Protein AF-A0A256GIS8-F1 (afdb_monomer)

Sequence (107 aa):
MFMTIEDETTVANIVIWEKVFERFRRTVLGAGMIGIKGRVQREGEVVHIIARQLIDLSAELASVGSRDAGFPLPHGRADEFHHGSPAPASRGLQKAWDLAHDYGHTD

Organism: NCBI:txid94627

Secondary structure (DSSP, 8-state):
-EEEEE-SS-EEEEE--HHHHHHTHHHHHH-SSEEEEEEEEEETTEEEEEEEEEEE-HHHHHHHTT--S--------TT----------------------------

Mean predicted aligned error: 15.85 Å

Solvent-accessible surface area (backbone atoms only — not comparable to full-atom values): 7259 Å² total; per-residue (Å²): 94,78,48,78,48,78,56,100,86,52,66,35,40,34,42,35,49,67,78,50,39,69,75,40,44,67,47,76,76,68,43,86,33,74,46,78,44,58,49,83,45,74,60,89,90,45,38,36,30,42,51,73,45,79,41,69,33,38,67,60,60,58,47,60,79,70,48,90,65,78,74,80,66,78,88,64,72,94,77,71,72,87,81,83,84,85,88,83,88,80,93,84,85,80,88,73,99,77,82,85,83,85,84,90,84,90,135

pLDDT: mean 74.11, std 23.62, range [31.19, 97.19]

Radius of gyration: 25.42 Å; Cα contacts (8 Å, |Δi|>4): 108; chains: 1; bounding box: 44×53×56 Å

Foldseek 3Di:
DWDWDDDPPGIAIEDEDPVRCVVCVCLVPPAPDKDFDADWDDDPPYIYGHGDDIDRCNVVVVVVVVDPPPPPPVPDDPPPPPPDDDDDDDDDDDDDPDDDDDDDDDD

Nearest PDB structures (foldseek):
  7ase-assembly1_w  TM=2.154E-01  e=5.780E-01  Trypanosoma cruzi
  1sy7-assembly1_A  TM=3.435E-01  e=4.279E+00  Neurospora crassa
  9f34-assembly1_A  TM=2.402E-01  e=9.907E+00  Homo sapiens

Structure (mmCIF, N/CA/C/O backbone):
data_AF-A0A256GIS8-F1
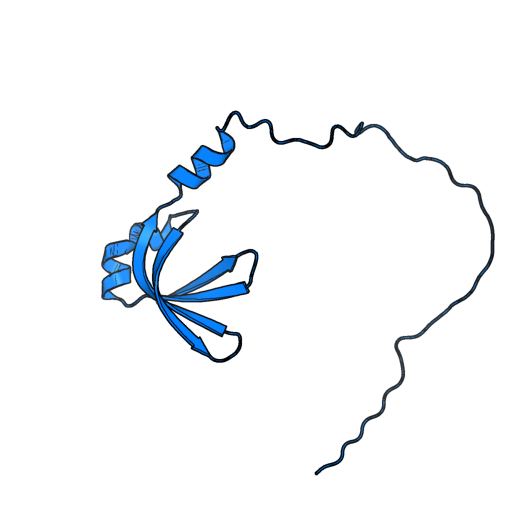#
_entry.id   AF-A0A256GIS8-F1
#
loop_
_atom_site.group_PDB
_atom_site.id
_atom_site.type_symbol
_atom_site.label_atom_id
_atom_site.label_alt_id
_atom_site.label_comp_id
_atom_site.label_asym_id
_atom_site.label_entity_id
_atom_site.label_seq_id
_atom_site.pdbx_PDB_ins_code
_atom_site.Cartn_x
_atom_site.Cartn_y
_atom_site.Cartn_z
_atom_site.occupancy
_atom_site.B_iso_or_equiv
_atom_site.auth_seq_id
_atom_site.auth_comp_id
_atom_site.auth_asym_id
_atom_site.auth_atom_id
_atom_site.pdbx_PDB_model_num
ATOM 1 N N . MET A 1 1 ? 3.316 0.754 8.421 1.00 89.25 1 MET A N 1
ATOM 2 C CA . MET A 1 1 ? 3.477 1.666 7.269 1.00 89.25 1 MET A CA 1
ATOM 3 C C . MET A 1 1 ? 2.111 1.894 6.643 1.00 89.25 1 MET A C 1
ATOM 5 O O . MET A 1 1 ? 1.306 0.966 6.647 1.00 89.25 1 MET A O 1
ATOM 9 N N . PHE A 1 2 ? 1.852 3.094 6.133 1.00 92.62 2 PHE A N 1
ATOM 10 C CA . PHE A 1 2 ? 0.615 3.419 5.424 1.00 92.62 2 PHE A CA 1
ATOM 11 C C . PHE A 1 2 ? 0.927 3.738 3.964 1.00 92.62 2 PHE A C 1
ATOM 13 O O . PHE A 1 2 ? 1.980 4.298 3.668 1.00 92.62 2 PHE A O 1
ATOM 20 N N . MET A 1 3 ? 0.025 3.345 3.073 1.00 91.38 3 MET A N 1
ATOM 21 C CA . MET A 1 3 ? 0.046 3.691 1.655 1.00 91.38 3 MET A CA 1
ATOM 22 C C . MET A 1 3 ? -1.354 4.159 1.286 1.00 91.38 3 MET A C 1
ATOM 24 O O . MET A 1 3 ? -2.329 3.534 1.691 1.00 91.38 3 MET A O 1
ATOM 28 N N . THR A 1 4 ? -1.453 5.233 0.522 1.00 91.12 4 THR A N 1
ATOM 29 C CA . THR A 1 4 ? -2.730 5.753 0.039 1.00 91.12 4 THR A CA 1
ATOM 30 C C . THR A 1 4 ? -2.833 5.453 -1.449 1.00 91.12 4 THR A C 1
ATOM 32 O O . THR A 1 4 ? -1.869 5.673 -2.180 1.00 91.12 4 THR A O 1
ATOM 35 N N . ILE A 1 5 ? -3.969 4.905 -1.876 1.00 85.81 5 ILE A N 1
ATOM 36 C CA . ILE A 1 5 ? -4.271 4.629 -3.283 1.00 85.81 5 ILE A CA 1
ATOM 37 C C . ILE A 1 5 ? -5.512 5.420 -3.665 1.00 85.81 5 ILE A C 1
ATOM 39 O O . ILE A 1 5 ? -6.480 5.458 -2.907 1.00 85.81 5 ILE A O 1
ATOM 43 N N . GLU A 1 6 ? -5.465 6.038 -4.834 1.00 83.25 6 GLU A N 1
ATOM 44 C CA . GLU A 1 6 ? -6.593 6.713 -5.460 1.00 83.25 6 GLU A CA 1
ATOM 45 C C . GLU A 1 6 ? -7.047 5.892 -6.668 1.00 83.25 6 GLU A C 1
ATOM 47 O O . GLU A 1 6 ? -6.218 5.351 -7.400 1.00 83.25 6 GLU A O 1
ATOM 52 N N . ASP A 1 7 ? -8.360 5.774 -6.825 1.00 79.81 7 ASP A N 1
ATOM 53 C CA . ASP A 1 7 ? -9.030 5.125 -7.952 1.00 79.81 7 ASP A CA 1
ATOM 54 C C . ASP A 1 7 ? -10.215 6.002 -8.395 1.00 79.81 7 ASP A C 1
ATOM 56 O O . ASP A 1 7 ? -10.525 6.985 -7.716 1.00 79.81 7 ASP A O 1
ATOM 60 N N . GLU A 1 8 ? -10.929 5.670 -9.478 1.00 82.19 8 GLU A N 1
ATOM 61 C CA . GLU A 1 8 ? -12.005 6.543 -9.998 1.00 82.19 8 GLU A CA 1
ATOM 62 C C . GLU A 1 8 ? -13.171 6.750 -9.019 1.00 82.19 8 GLU A C 1
ATOM 64 O O . GLU A 1 8 ? -13.994 7.649 -9.197 1.00 82.19 8 GLU A O 1
ATOM 69 N N . THR A 1 9 ? -13.267 5.905 -7.994 1.00 77.81 9 THR A N 1
ATOM 70 C CA . THR A 1 9 ? -14.336 5.965 -6.998 1.00 77.81 9 THR A CA 1
ATOM 71 C C . THR A 1 9 ? -13.972 6.825 -5.796 1.00 77.81 9 THR A C 1
ATOM 73 O O . THR A 1 9 ? -14.740 7.719 -5.452 1.00 77.81 9 THR A O 1
ATOM 76 N N . THR A 1 10 ? -12.841 6.563 -5.135 1.00 78.56 10 THR A N 1
ATOM 77 C CA . THR A 1 10 ? -12.425 7.254 -3.902 1.00 78.56 10 THR A CA 1
ATOM 78 C C . THR A 1 10 ? -10.945 7.010 -3.585 1.00 78.56 10 THR A C 1
ATOM 80 O O . THR A 1 10 ? -10.293 6.157 -4.185 1.00 78.56 10 THR A O 1
ATOM 83 N N . VAL A 1 11 ? -10.455 7.662 -2.530 1.00 87.25 11 VAL A N 1
ATOM 84 C CA . VAL A 1 11 ? -9.169 7.363 -1.891 1.00 87.25 11 VAL A CA 1
ATOM 85 C C . VAL A 1 11 ? -9.312 6.230 -0.859 1.00 87.25 11 VAL A C 1
ATOM 87 O O . VAL A 1 11 ? -10.162 6.288 0.030 1.00 87.25 11 VAL A O 1
ATOM 90 N N . ALA A 1 12 ? -8.442 5.220 -0.925 1.00 90.44 12 ALA A N 1
ATOM 91 C CA . ALA A 1 12 ? -8.351 4.123 0.036 1.00 90.44 12 ALA A CA 1
ATOM 92 C C . ALA A 1 12 ? -7.012 4.134 0.792 1.00 90.44 12 ALA A C 1
ATOM 94 O O . ALA A 1 12 ? -5.93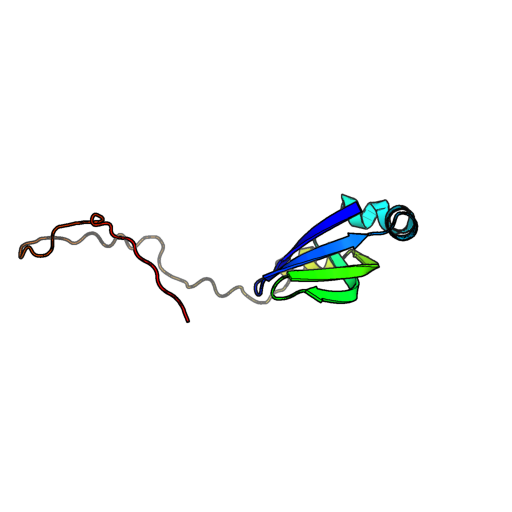3 4.250 0.206 1.00 90.44 12 ALA A O 1
ATOM 95 N N . ASN A 1 13 ? -7.075 3.943 2.112 1.00 94.00 13 ASN A N 1
ATOM 96 C CA . ASN A 1 13 ? -5.904 3.900 2.985 1.00 94.00 13 ASN A CA 1
ATOM 97 C C . ASN A 1 13 ? -5.497 2.456 3.290 1.00 94.00 13 ASN A C 1
ATOM 99 O O . ASN A 1 13 ? -6.189 1.709 3.982 1.00 94.00 13 ASN A O 1
ATOM 103 N N . ILE A 1 14 ? -4.329 2.052 2.818 1.00 95.38 14 ILE A N 1
ATOM 104 C CA . ILE A 1 14 ? -3.778 0.720 3.029 1.00 95.38 14 ILE A CA 1
ATOM 105 C C . ILE A 1 14 ? -2.927 0.711 4.298 1.00 95.38 14 ILE A C 1
ATOM 107 O O . ILE A 1 14 ? -1.940 1.439 4.423 1.00 95.38 14 ILE A O 1
ATOM 111 N N . VAL A 1 15 ? -3.271 -0.179 5.226 1.00 96.50 15 VAL A N 1
ATOM 112 C CA . VAL A 1 15 ? -2.501 -0.442 6.443 1.00 96.50 15 VAL A CA 1
ATOM 113 C C . VAL A 1 15 ? -1.604 -1.652 6.211 1.00 96.50 15 VAL A C 1
ATOM 115 O O . VAL A 1 15 ? -2.084 -2.779 6.051 1.00 96.50 15 VAL A O 1
ATOM 118 N N . ILE A 1 16 ? -0.290 -1.426 6.213 1.00 96.12 16 ILE A N 1
ATOM 119 C CA . ILE A 1 16 ? 0.720 -2.460 5.984 1.00 96.12 16 ILE A CA 1
ATOM 120 C C . ILE A 1 16 ? 1.502 -2.677 7.281 1.00 96.12 16 ILE A C 1
ATOM 122 O O . ILE A 1 16 ? 2.299 -1.836 7.715 1.00 96.12 16 ILE A O 1
ATOM 126 N N . TRP A 1 17 ? 1.254 -3.827 7.902 1.00 97.00 17 TRP A N 1
ATOM 127 C CA . TRP A 1 17 ? 1.966 -4.290 9.091 1.00 97.00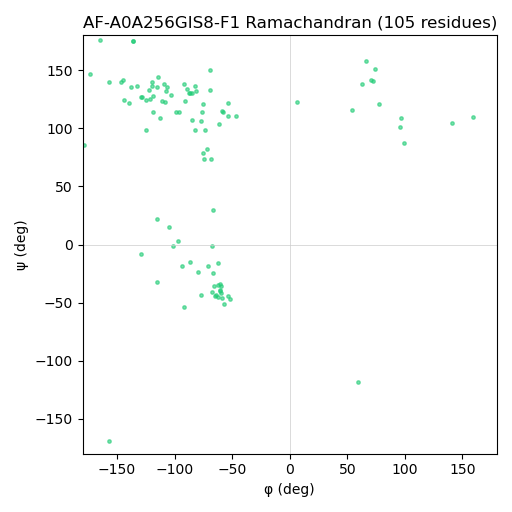 17 TRP A CA 1
ATOM 128 C C . TRP A 1 17 ? 3.411 -4.649 8.744 1.00 97.00 17 TRP A C 1
ATOM 130 O O . TRP A 1 17 ? 3.681 -5.112 7.638 1.00 97.00 17 TRP A O 1
ATOM 140 N N . GLU A 1 18 ? 4.326 -4.506 9.700 1.00 96.50 18 GLU A N 1
ATOM 141 C CA . GLU A 1 18 ? 5.769 -4.718 9.507 1.00 96.50 18 GLU A CA 1
ATOM 142 C C . GLU A 1 18 ? 6.099 -6.072 8.861 1.00 96.50 18 GLU A C 1
ATOM 144 O O . GLU A 1 18 ? 6.788 -6.126 7.850 1.00 96.50 18 GLU A O 1
ATOM 149 N N . LYS A 1 19 ? 5.496 -7.165 9.346 1.00 96.69 19 LYS A N 1
ATOM 150 C CA . LYS A 1 19 ? 5.699 -8.511 8.776 1.00 96.69 19 LYS A CA 1
ATOM 151 C C . LYS A 1 19 ? 5.300 -8.616 7.300 1.00 96.69 19 LYS A C 1
ATOM 153 O O . LYS A 1 19 ? 5.909 -9.369 6.544 1.00 96.69 19 LYS A O 1
ATOM 158 N N . VAL A 1 20 ? 4.249 -7.900 6.898 1.00 96.25 20 VAL A N 1
ATOM 159 C CA . VAL A 1 20 ? 3.781 -7.868 5.504 1.00 96.25 20 VAL A CA 1
ATOM 160 C C . VAL A 1 20 ? 4.692 -6.961 4.686 1.00 96.25 20 VAL A C 1
ATOM 162 O O . VAL A 1 20 ? 5.101 -7.338 3.594 1.00 96.25 20 VAL A O 1
ATOM 165 N N . PHE A 1 21 ? 5.062 -5.803 5.230 1.00 96.06 21 PHE A N 1
ATOM 166 C CA . PHE A 1 21 ? 5.982 -4.880 4.583 1.00 96.06 21 PHE A CA 1
ATOM 167 C C . PHE A 1 21 ? 7.324 -5.542 4.271 1.00 96.06 21 PHE A C 1
ATOM 169 O O . PHE A 1 21 ? 7.727 -5.536 3.116 1.00 96.06 21 PHE A O 1
ATOM 176 N N . GLU A 1 22 ? 7.968 -6.185 5.245 1.00 96.19 22 GLU A N 1
ATOM 177 C CA . GLU A 1 22 ? 9.268 -6.834 5.036 1.00 96.19 22 GLU A CA 1
ATOM 178 C C . GLU A 1 22 ? 9.195 -7.937 3.975 1.00 96.19 22 GLU A C 1
ATOM 180 O O . GLU A 1 22 ? 10.061 -8.039 3.106 1.00 96.19 22 GLU A O 1
ATOM 185 N N . ARG A 1 23 ? 8.103 -8.712 3.956 1.00 96.56 23 ARG A N 1
ATOM 186 C CA . ARG A 1 23 ? 7.883 -9.748 2.938 1.00 96.56 23 ARG A CA 1
ATOM 187 C C . ARG A 1 23 ? 7.697 -9.178 1.528 1.00 96.56 23 ARG A C 1
ATOM 189 O O . ARG A 1 23 ? 8.106 -9.813 0.560 1.00 96.56 23 ARG A O 1
ATOM 196 N N . PHE A 1 24 ? 7.056 -8.020 1.401 1.00 95.75 24 PHE A N 1
ATOM 197 C CA . PHE A 1 24 ? 6.663 -7.425 0.119 1.00 95.75 24 PHE A CA 1
ATOM 198 C C . PHE A 1 24 ? 7.375 -6.097 -0.167 1.00 95.75 24 PHE A C 1
ATOM 200 O O . PHE A 1 24 ? 6.908 -5.303 -0.982 1.00 95.75 24 PHE A O 1
ATOM 207 N N . ARG A 1 25 ? 8.525 -5.855 0.472 1.00 95.06 25 ARG A N 1
ATOM 208 C CA . ARG A 1 25 ? 9.225 -4.564 0.467 1.00 95.06 25 ARG A CA 1
ATOM 209 C C . ARG A 1 25 ? 9.486 -4.036 -0.941 1.00 95.06 25 ARG A C 1
ATOM 211 O O . ARG A 1 25 ? 9.248 -2.867 -1.220 1.00 95.06 25 ARG A O 1
ATOM 218 N N . ARG A 1 26 ? 9.935 -4.913 -1.844 1.00 94.50 26 ARG A N 1
ATOM 219 C CA . ARG A 1 26 ? 10.190 -4.567 -3.249 1.00 94.50 26 ARG A CA 1
ATOM 220 C C . ARG A 1 26 ? 8.917 -4.123 -3.973 1.00 94.50 26 ARG A C 1
ATOM 222 O O . ARG A 1 26 ? 8.950 -3.118 -4.669 1.00 94.50 26 ARG A O 1
ATOM 229 N N . THR A 1 27 ? 7.814 -4.848 -3.798 1.00 94.56 27 THR A N 1
ATOM 230 C CA . THR A 1 27 ? 6.526 -4.501 -4.413 1.00 94.56 27 THR A CA 1
ATOM 231 C C . THR A 1 27 ? 6.008 -3.173 -3.876 1.00 94.56 27 THR A C 1
ATOM 233 O O . THR A 1 27 ? 5.595 -2.328 -4.652 1.00 94.56 27 THR A O 1
ATOM 236 N N . VAL A 1 28 ? 6.096 -2.952 -2.563 1.00 92.75 28 VAL A N 1
ATOM 237 C CA . VAL A 1 28 ? 5.655 -1.703 -1.924 1.00 92.75 28 VAL A CA 1
ATOM 238 C C . VAL A 1 28 ? 6.396 -0.477 -2.457 1.00 92.75 28 VAL A C 1
ATOM 240 O O . VAL A 1 28 ? 5.781 0.568 -2.626 1.00 92.75 28 VAL A O 1
ATOM 243 N N . LEU A 1 29 ? 7.712 -0.583 -2.655 1.00 92.94 29 LEU A N 1
ATOM 244 C CA . LEU A 1 29 ? 8.559 0.567 -2.984 1.00 92.94 29 LEU A 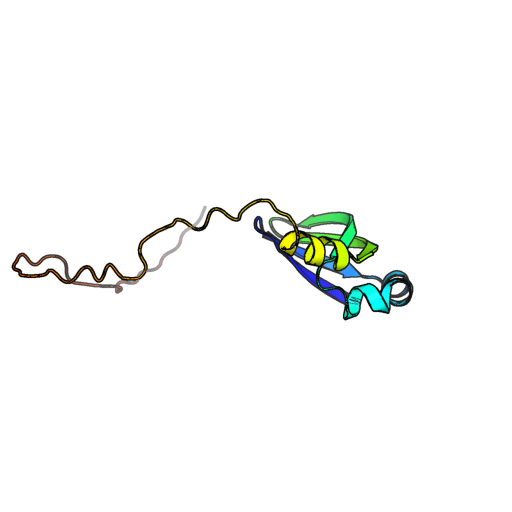CA 1
ATOM 245 C C . LEU A 1 29 ? 8.760 0.784 -4.488 1.00 92.94 29 LEU A C 1
ATOM 247 O O . LEU A 1 29 ? 9.213 1.855 -4.873 1.00 92.94 29 LEU A O 1
ATOM 251 N N . GLY A 1 30 ? 8.503 -0.228 -5.320 1.00 90.62 30 GLY A N 1
ATOM 252 C CA . GLY A 1 30 ? 8.913 -0.209 -6.726 1.00 90.62 30 GLY A CA 1
ATOM 253 C C . GLY A 1 30 ? 7.831 -0.542 -7.746 1.00 90.62 30 GLY A C 1
ATOM 254 O O . GLY A 1 30 ? 8.099 -0.411 -8.936 1.00 90.62 30 GLY A O 1
ATOM 255 N N . ALA A 1 31 ? 6.645 -0.988 -7.328 1.00 91.50 31 ALA A N 1
ATOM 256 C CA . ALA A 1 31 ? 5.582 -1.305 -8.274 1.00 91.50 31 ALA A CA 1
ATOM 257 C C . ALA A 1 31 ? 4.830 -0.036 -8.705 1.00 91.50 31 ALA A C 1
ATOM 259 O O . ALA A 1 31 ? 4.424 0.764 -7.864 1.00 91.50 31 ALA A O 1
ATOM 260 N N . GLY A 1 32 ? 4.620 0.125 -10.014 1.00 89.69 32 GLY A N 1
ATOM 261 C CA . GLY A 1 32 ? 3.825 1.220 -10.585 1.00 89.69 32 GLY A CA 1
ATOM 262 C C . GLY A 1 32 ? 2.315 0.978 -10.498 1.00 89.69 32 GLY A C 1
ATOM 263 O O . GLY A 1 32 ? 1.537 1.924 -10.481 1.00 89.69 32 GLY A O 1
ATOM 264 N N . MET A 1 33 ? 1.901 -0.288 -10.399 1.00 91.81 33 MET A N 1
ATOM 265 C CA . MET A 1 33 ? 0.528 -0.695 -10.107 1.00 91.81 33 MET A CA 1
ATOM 266 C C . MET A 1 33 ? 0.554 -1.857 -9.118 1.00 91.81 33 MET A C 1
ATOM 268 O O . MET A 1 33 ? 1.339 -2.796 -9.273 1.00 91.81 33 MET A O 1
ATOM 272 N N . ILE A 1 34 ? -0.305 -1.805 -8.099 1.00 93.44 34 ILE A N 1
ATOM 273 C CA . ILE A 1 34 ? -0.325 -2.792 -7.018 1.00 93.44 34 ILE A CA 1
ATOM 274 C C . ILE A 1 34 ? -1.734 -3.343 -6.830 1.00 93.44 34 ILE A C 1
ATOM 276 O O . ILE A 1 34 ? -2.682 -2.604 -6.586 1.00 93.44 34 ILE A O 1
ATOM 280 N N . GLY A 1 35 ? -1.851 -4.670 -6.855 1.00 94.44 35 GLY A N 1
ATOM 281 C CA . GLY A 1 35 ? -3.041 -5.384 -6.404 1.00 94.44 35 GLY A CA 1
ATOM 282 C C . GLY A 1 35 ? -2.955 -5.707 -4.913 1.00 94.44 35 GLY A C 1
ATOM 283 O O . GLY A 1 35 ? -1.938 -6.222 -4.440 1.00 94.44 35 GLY A O 1
ATOM 284 N N . ILE A 1 36 ? -4.030 -5.455 -4.163 1.00 94.88 36 ILE A N 1
ATOM 285 C CA . ILE A 1 36 ? -4.052 -5.631 -2.703 1.00 94.88 36 ILE A CA 1
ATOM 286 C C . ILE A 1 36 ? -5.135 -6.621 -2.302 1.00 94.88 36 ILE A C 1
ATOM 288 O O . ILE A 1 36 ? -6.313 -6.440 -2.597 1.00 94.88 36 ILE A O 1
ATOM 292 N N . LYS A 1 37 ? -4.743 -7.659 -1.556 1.00 95.81 37 LYS A N 1
ATOM 293 C CA . LYS A 1 37 ? -5.679 -8.563 -0.880 1.00 95.81 37 LYS A CA 1
ATOM 294 C C . LYS A 1 37 ? -5.576 -8.354 0.618 1.00 95.81 37 LYS A C 1
ATOM 296 O O . LYS A 1 37 ? -4.506 -8.497 1.216 1.00 95.81 37 LYS A O 1
ATOM 301 N N . GLY A 1 38 ? -6.703 -8.035 1.237 1.00 95.81 38 GLY A N 1
ATOM 302 C CA . GLY A 1 38 ? -6.733 -7.605 2.624 1.00 95.81 38 GLY A CA 1
ATOM 303 C C . GLY A 1 38 ? -8.078 -7.812 3.289 1.00 95.81 38 GLY A C 1
ATOM 304 O O . GLY A 1 38 ? -8.944 -8.521 2.778 1.00 95.81 38 GLY A O 1
ATOM 305 N N . ARG A 1 39 ? -8.220 -7.232 4.475 1.00 96.12 39 ARG A N 1
ATOM 306 C CA . ARG A 1 39 ? -9.512 -7.058 5.137 1.00 96.12 39 ARG A CA 1
ATOM 307 C C . ARG A 1 39 ? -9.924 -5.602 4.976 1.00 96.12 39 ARG A C 1
ATOM 309 O O . ARG A 1 39 ? -9.136 -4.722 5.304 1.00 96.12 39 ARG A O 1
ATOM 316 N N . VAL A 1 40 ? -11.144 -5.378 4.503 1.00 94.56 40 VAL A N 1
ATOM 317 C CA . VAL A 1 40 ? -11.728 -4.040 4.391 1.00 94.56 40 VAL A CA 1
ATOM 318 C C . VAL A 1 40 ? -12.300 -3.625 5.745 1.00 94.56 40 VAL A C 1
ATOM 320 O O . VAL A 1 40 ? -12.939 -4.423 6.436 1.00 94.56 40 VAL A O 1
ATOM 323 N N . GLN A 1 41 ? -12.047 -2.383 6.125 1.00 93.12 41 GLN A N 1
ATOM 324 C CA . GLN A 1 41 ? -12.623 -1.689 7.266 1.00 93.12 41 GLN A CA 1
ATOM 325 C C . GLN A 1 41 ? -13.144 -0.349 6.758 1.00 93.12 41 GLN A C 1
ATOM 327 O O . GLN A 1 41 ? -12.417 0.378 6.090 1.00 93.12 41 GLN A O 1
ATOM 332 N N . ARG A 1 42 ? -14.410 -0.041 7.028 1.00 91.06 42 ARG A N 1
ATOM 333 C CA . ARG A 1 42 ? -15.042 1.198 6.579 1.00 91.06 42 ARG A CA 1
ATOM 334 C C . ARG A 1 42 ? -15.476 1.998 7.794 1.00 91.06 42 ARG A C 1
ATOM 336 O O . ARG A 1 42 ? -16.175 1.459 8.649 1.00 91.06 42 ARG A O 1
ATOM 343 N N . GLU A 1 43 ? -15.066 3.256 7.839 1.00 87.31 43 GLU A N 1
ATOM 344 C CA . GLU A 1 43 ? -15.454 4.222 8.860 1.00 87.31 43 GLU A CA 1
ATOM 345 C C . GLU A 1 43 ? -16.042 5.442 8.147 1.00 87.31 43 GLU A C 1
ATOM 347 O O . GLU A 1 43 ? -15.327 6.257 7.567 1.00 87.31 43 GLU A O 1
ATOM 352 N N . GLY A 1 44 ? -17.375 5.501 8.091 1.00 88.12 44 GLY A N 1
ATOM 353 C CA . GLY A 1 44 ? -18.087 6.484 7.275 1.00 88.12 44 GLY A CA 1
ATOM 354 C C . GLY A 1 44 ? -17.726 6.375 5.787 1.00 88.12 44 GLY A C 1
ATOM 3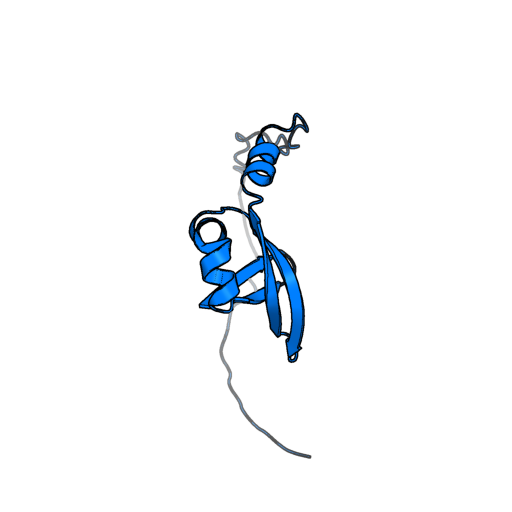55 O O . GLY A 1 44 ? -17.968 5.346 5.140 1.00 88.12 44 GLY A O 1
ATOM 356 N N . GLU A 1 45 ? -17.158 7.450 5.246 1.00 85.50 45 GLU A N 1
ATOM 357 C CA . GLU A 1 45 ? -16.715 7.549 3.849 1.00 85.50 45 GLU A CA 1
ATOM 358 C C . GLU A 1 45 ? -15.289 7.031 3.633 1.00 85.50 45 GLU A C 1
ATOM 360 O O . GLU A 1 45 ? -14.907 6.736 2.503 1.00 85.50 45 GLU A O 1
ATOM 365 N N . VAL A 1 46 ? -14.514 6.857 4.706 1.00 86.06 46 VAL A N 1
ATOM 366 C CA . VAL A 1 46 ? -13.117 6.436 4.611 1.00 86.06 46 VAL A CA 1
ATOM 367 C C . VAL A 1 46 ? -13.026 4.914 4.580 1.00 86.06 46 VAL A C 1
ATOM 369 O O . VAL A 1 46 ? -13.593 4.203 5.419 1.00 86.06 46 VAL A O 1
ATOM 372 N N . VAL A 1 47 ? -12.270 4.401 3.610 1.00 91.38 47 VAL A N 1
ATOM 373 C CA . VAL A 1 47 ? -12.001 2.971 3.461 1.00 91.38 47 VAL A CA 1
ATOM 374 C C . VAL A 1 47 ? -10.557 2.673 3.844 1.00 91.38 47 VAL A C 1
ATOM 376 O O . VAL A 1 47 ? -9.610 3.185 3.247 1.00 91.38 47 VAL A O 1
ATOM 379 N N . HIS A 1 48 ? -10.395 1.787 4.821 1.00 93.25 48 HIS A N 1
ATOM 380 C CA . HIS A 1 48 ? -9.122 1.219 5.227 1.00 93.25 48 HIS A CA 1
ATOM 381 C C . HIS A 1 48 ? -9.011 -0.234 4.763 1.00 93.25 48 HIS A C 1
ATOM 383 O O . HIS A 1 48 ? -9.926 -1.039 4.943 1.00 93.25 48 HIS A O 1
ATOM 389 N N . ILE A 1 49 ? -7.863 -0.610 4.208 1.00 94.88 49 ILE A N 1
ATOM 390 C CA . ILE A 1 49 ? -7.577 -1.996 3.831 1.00 94.88 49 ILE A CA 1
ATOM 391 C C . ILE A 1 49 ? -6.370 -2.480 4.620 1.00 94.88 49 ILE A C 1
ATOM 393 O O . ILE A 1 49 ? -5.246 -2.029 4.412 1.00 94.88 49 ILE A O 1
ATOM 397 N N . ILE A 1 50 ? -6.582 -3.455 5.500 1.00 96.62 50 ILE A N 1
ATOM 398 C CA . ILE A 1 50 ? -5.485 -4.151 6.171 1.00 96.62 50 ILE A CA 1
ATOM 399 C C . ILE A 1 50 ? -4.884 -5.153 5.187 1.00 96.62 50 ILE A C 1
ATOM 401 O O . ILE A 1 50 ? -5.490 -6.194 4.905 1.00 96.62 50 ILE A O 1
ATOM 405 N N . ALA A 1 51 ? -3.697 -4.848 4.665 1.00 97.19 51 ALA A N 1
ATOM 406 C CA . ALA A 1 51 ? -3.033 -5.665 3.658 1.00 97.19 51 ALA A CA 1
ATOM 407 C C . ALA A 1 51 ? -2.559 -7.005 4.239 1.00 97.19 51 ALA A C 1
ATOM 409 O O . ALA A 1 51 ? -1.920 -7.062 5.290 1.00 97.19 51 ALA A O 1
ATOM 410 N N . ARG A 1 52 ? -2.846 -8.096 3.520 1.00 96.75 52 ARG A N 1
ATOM 411 C CA . ARG A 1 52 ? -2.336 -9.449 3.806 1.00 96.75 52 ARG A CA 1
ATOM 412 C C . ARG A 1 52 ? -1.426 -9.970 2.697 1.00 96.75 52 ARG A C 1
ATOM 414 O O . ARG A 1 52 ? -0.495 -10.720 2.975 1.00 96.75 52 ARG A O 1
ATOM 421 N N . GLN A 1 53 ? -1.689 -9.569 1.457 1.00 96.19 53 GLN A N 1
ATOM 422 C CA . GLN A 1 53 ? -0.884 -9.903 0.290 1.00 96.19 53 GLN A CA 1
ATOM 423 C C . GLN A 1 53 ? -0.872 -8.722 -0.681 1.00 96.19 53 GLN A C 1
ATOM 425 O O . GLN A 1 53 ? -1.895 -8.060 -0.874 1.00 96.19 53 GLN A O 1
ATOM 430 N N . LEU A 1 54 ? 0.290 -8.503 -1.290 1.00 95.62 54 LEU A N 1
ATOM 431 C CA . LEU A 1 54 ? 0.533 -7.487 -2.304 1.00 95.62 54 LEU A CA 1
ATOM 432 C C . LEU A 1 54 ? 0.986 -8.183 -3.589 1.00 95.62 54 LEU A C 1
ATOM 434 O O . LEU A 1 54 ? 1.728 -9.166 -3.535 1.00 95.62 54 LEU A O 1
ATOM 438 N N . ILE A 1 55 ? 0.495 -7.702 -4.725 1.00 95.94 55 ILE A N 1
ATOM 439 C CA . ILE A 1 55 ? 0.778 -8.240 -6.055 1.00 95.94 55 ILE A CA 1
ATOM 440 C C . ILE A 1 55 ? 1.318 -7.089 -6.894 1.00 95.94 55 ILE A C 1
ATOM 442 O O . ILE A 1 55 ? 0.669 -6.053 -7.000 1.00 95.94 55 ILE A O 1
ATOM 446 N N . ASP A 1 56 ? 2.503 -7.275 -7.466 1.00 95.06 56 ASP A N 1
ATOM 447 C CA . ASP A 1 56 ? 3.065 -6.334 -8.429 1.00 95.06 56 ASP A CA 1
ATOM 448 C C . ASP A 1 56 ? 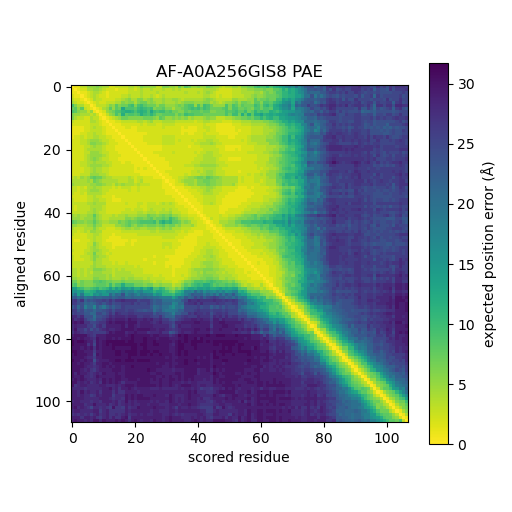2.356 -6.526 -9.774 1.00 95.06 56 ASP A C 1
ATOM 450 O O . ASP A 1 56 ? 2.458 -7.591 -10.384 1.00 95.06 56 ASP A O 1
ATOM 454 N N . LEU A 1 57 ? 1.606 -5.515 -10.202 1.00 94.25 57 LEU A N 1
ATOM 455 C CA . LEU A 1 57 ? 0.878 -5.496 -11.470 1.00 94.25 57 LEU A CA 1
ATOM 456 C C . LEU A 1 57 ? 1.568 -4.592 -12.500 1.00 94.25 57 LEU A C 1
ATOM 458 O O . LEU A 1 57 ? 0.978 -4.263 -13.524 1.00 94.25 57 LEU A O 1
ATOM 462 N N . SER A 1 58 ? 2.826 -4.201 -12.274 1.00 91.81 58 SER A N 1
ATOM 463 C CA . SER A 1 58 ? 3.554 -3.310 -13.188 1.00 91.81 58 SER A CA 1
ATOM 464 C C . SER A 1 58 ? 3.698 -3.901 -14.594 1.00 91.81 58 SER A C 1
ATOM 466 O O . SER A 1 58 ? 3.646 -3.166 -15.576 1.00 91.81 58 SER A O 1
ATOM 468 N N . ALA A 1 59 ? 3.832 -5.227 -14.708 1.00 90.44 59 ALA A N 1
ATOM 469 C CA . ALA A 1 59 ? 3.862 -5.911 -16.002 1.00 90.44 59 ALA A CA 1
ATOM 470 C C . ALA A 1 59 ? 2.508 -5.838 -16.730 1.00 90.44 59 ALA A C 1
ATOM 472 O O . ALA A 1 59 ? 2.470 -5.591 -17.933 1.00 90.44 59 ALA A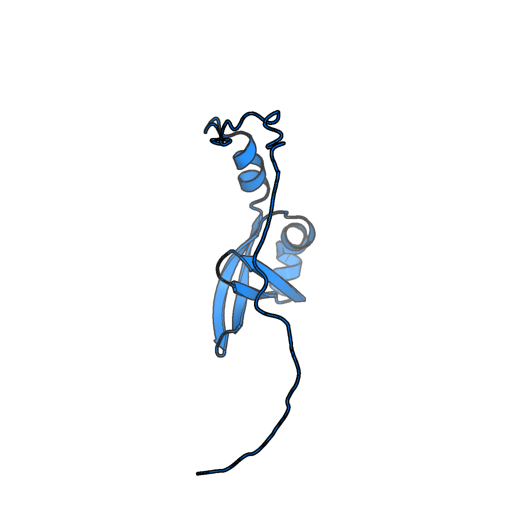 O 1
ATOM 473 N N . GLU A 1 60 ? 1.403 -5.990 -15.995 1.00 91.56 60 GLU A N 1
ATOM 474 C CA . GLU A 1 60 ? 0.053 -5.854 -16.549 1.00 91.56 60 GLU A CA 1
ATOM 475 C C . GLU A 1 60 ? -0.190 -4.423 -17.025 1.00 91.56 60 GLU A C 1
ATOM 477 O O . GLU A 1 60 ? -0.650 -4.226 -18.149 1.00 91.56 60 GLU A O 1
ATOM 482 N N . LEU A 1 61 ? 0.207 -3.428 -16.225 1.00 89.81 61 LEU A N 1
ATOM 483 C CA . LEU A 1 61 ? 0.140 -2.019 -16.606 1.00 89.81 61 LEU A CA 1
ATOM 484 C C . LEU A 1 61 ? 0.952 -1.742 -17.881 1.00 89.81 61 LEU A C 1
ATOM 486 O O . LEU A 1 61 ? 0.444 -1.109 -18.804 1.00 89.81 61 LEU A O 1
ATOM 490 N N . ALA A 1 62 ? 2.179 -2.262 -17.974 1.00 89.06 62 ALA A N 1
ATOM 491 C CA . ALA A 1 62 ? 3.005 -2.120 -19.172 1.00 89.06 62 ALA A CA 1
ATOM 492 C C . ALA A 1 62 ? 2.362 -2.775 -20.409 1.00 89.06 62 ALA A C 1
ATOM 494 O O . ALA A 1 62 ? 2.468 -2.242 -21.513 1.00 89.06 62 ALA A O 1
ATOM 495 N N . SER A 1 63 ? 1.649 -3.891 -20.226 1.00 87.88 63 SER A N 1
ATOM 496 C CA . SER A 1 63 ? 0.966 -4.592 -21.318 1.00 87.88 63 SER A CA 1
ATOM 497 C C . SER A 1 63 ? -0.188 -3.796 -21.929 1.00 87.88 63 SER A C 1
ATOM 499 O O . SER A 1 63 ? -0.535 -4.027 -23.085 1.00 87.88 63 SER A O 1
ATOM 501 N N . VAL A 1 64 ? -0.794 -2.857 -21.189 1.00 83.81 64 VAL A N 1
ATOM 502 C CA . VAL A 1 64 ? -1.932 -2.066 -21.686 1.00 83.81 64 VAL A CA 1
ATOM 503 C C . VAL A 1 64 ? -1.532 -1.261 -22.923 1.00 83.81 64 VAL A C 1
ATOM 505 O O . VAL A 1 64 ? -2.291 -1.222 -23.886 1.00 83.81 64 VAL A O 1
ATOM 508 N N . GLY A 1 65 ? -0.323 -0.691 -22.935 1.00 75.88 65 GLY A N 1
ATOM 509 C CA . GLY A 1 65 ? 0.188 0.091 -24.065 1.00 75.88 65 GLY A CA 1
ATOM 510 C C . GLY A 1 65 ? 0.531 -0.734 -25.309 1.00 75.88 65 GLY A C 1
ATOM 511 O O . GLY A 1 65 ? 0.615 -0.175 -26.397 1.00 75.88 65 GLY A O 1
ATOM 512 N N . SER A 1 66 ? 0.711 -2.051 -25.174 1.00 73.00 66 SER A N 1
ATOM 513 C CA . SER A 1 66 ? 1.005 -2.958 -26.291 1.00 73.00 66 SER A CA 1
ATOM 514 C C . SER A 1 66 ? -0.231 -3.671 -26.842 1.00 73.00 66 SER A C 1
ATOM 516 O O . SER A 1 66 ? -0.102 -4.544 -27.695 1.00 73.00 66 SER A O 1
ATOM 518 N N . ARG A 1 67 ? -1.431 -3.375 -26.330 1.00 71.62 67 ARG A N 1
ATOM 519 C CA . ARG A 1 67 ? -2.665 -3.958 -26.863 1.00 71.62 67 ARG A CA 1
ATOM 520 C C . ARG A 1 67 ? -3.002 -3.263 -28.182 1.00 71.62 67 ARG A C 1
ATOM 522 O O . ARG A 1 67 ? -3.284 -2.071 -28.177 1.00 71.62 67 ARG A O 1
ATOM 529 N N . ASP A 1 68 ? -3.083 -4.027 -29.273 1.00 63.41 68 ASP A N 1
ATOM 530 C CA . ASP A 1 68 ? -3.620 -3.608 -30.586 1.00 63.41 68 ASP A CA 1
ATOM 531 C C . ASP A 1 68 ? -5.140 -3.316 -30.552 1.00 63.41 68 ASP A C 1
ATOM 533 O O . ASP A 1 68 ? -5.872 -3.499 -31.524 1.00 63.41 68 ASP A O 1
ATOM 537 N N . ALA A 1 69 ? -5.661 -2.868 -29.411 1.00 61.50 69 ALA A N 1
ATOM 538 C CA . ALA A 1 69 ? -6.941 -2.197 -29.358 1.00 61.50 69 ALA A CA 1
ATOM 539 C C . ALA A 1 69 ? -6.644 -0.751 -29.736 1.00 61.50 69 ALA A C 1
ATOM 541 O O . ALA A 1 69 ? -6.147 0.004 -28.903 1.00 61.50 69 ALA A O 1
ATOM 542 N N . GLY A 1 70 ? -6.878 -0.389 -31.001 1.00 59.97 70 GLY A N 1
ATOM 543 C CA . GLY A 1 70 ? -6.728 0.990 -31.447 1.00 59.97 70 GLY A CA 1
ATOM 544 C C . GLY A 1 70 ? -7.419 1.905 -30.444 1.00 59.97 70 GLY A C 1
ATOM 545 O O . GLY A 1 70 ? -8.639 1.843 -30.310 1.00 59.97 70 GLY A O 1
ATOM 546 N N . PHE A 1 71 ? -6.640 2.689 -29.691 1.00 61.41 71 PHE A N 1
ATOM 547 C CA . PHE A 1 71 ? -7.196 3.727 -28.838 1.00 61.41 71 PHE A CA 1
ATOM 548 C C . PHE A 1 71 ? -7.964 4.630 -29.797 1.00 61.41 71 PHE A C 1
ATOM 550 O O . PHE A 1 71 ? -7.331 5.180 -30.707 1.00 61.41 71 PHE A O 1
ATOM 557 N N . PRO A 1 72 ? -9.301 4.729 -29.700 1.00 64.06 72 PRO A N 1
ATOM 558 C CA . PRO A 1 72 ? -10.051 5.583 -30.592 1.00 64.06 72 PRO A CA 1
ATOM 559 C C . PRO A 1 72 ? -9.732 7.012 -30.167 1.00 64.06 72 PRO A C 1
ATOM 561 O O . PRO A 1 72 ? -10.465 7.629 -29.402 1.00 64.06 72 PRO A O 1
ATOM 564 N N . LEU A 1 73 ? -8.596 7.533 -30.634 1.00 62.22 73 LEU A N 1
ATOM 565 C CA . LEU A 1 73 ? -8.363 8.959 -30.679 1.00 62.22 73 LEU A CA 1
ATOM 566 C C . LEU A 1 73 ? -9.568 9.503 -31.446 1.00 62.22 73 LEU A C 1
ATOM 568 O O . LEU A 1 73 ? -9.810 9.049 -32.574 1.00 62.22 73 LEU A O 1
ATOM 572 N N . PRO A 1 74 ? -10.368 10.411 -30.867 1.00 64.81 74 PRO A N 1
ATOM 573 C CA . PRO A 1 74 ? -11.289 11.187 -31.669 1.00 64.81 74 PRO A CA 1
ATOM 574 C C . PRO A 1 74 ? -10.423 11.819 -32.753 1.00 64.81 74 PRO A C 1
ATOM 576 O O . PRO A 1 74 ? -9.544 12.626 -32.453 1.00 64.81 74 PRO A O 1
ATOM 579 N N . HIS A 1 75 ? -10.583 11.381 -33.999 1.00 57.88 75 HIS A N 1
ATOM 580 C CA . HIS A 1 75 ? -9.885 11.981 -35.124 1.00 57.88 75 HIS A CA 1
ATOM 581 C C . HIS A 1 75 ? -10.572 13.325 -35.387 1.00 57.88 75 HIS A C 1
ATOM 583 O O . HIS A 1 75 ? -11.376 13.463 -36.301 1.00 57.88 75 HIS A O 1
ATOM 589 N N . GLY A 1 76 ? -10.319 14.293 -34.510 1.00 62.69 76 GLY A N 1
ATOM 590 C CA . GLY A 1 76 ? -10.555 15.701 -34.758 1.00 62.69 76 GLY A CA 1
ATOM 591 C C . GLY A 1 76 ? -9.318 16.256 -35.444 1.00 62.69 76 GLY A C 1
ATOM 592 O O . GLY A 1 76 ? -8.192 16.011 -35.010 1.00 62.69 76 GLY A O 1
ATOM 593 N N . ARG A 1 77 ? -9.522 16.971 -36.543 1.00 58.62 77 ARG A N 1
ATOM 594 C CA . ARG A 1 77 ? -8.467 17.718 -37.219 1.00 58.62 77 ARG A CA 1
ATOM 595 C C . ARG A 1 77 ? -7.845 18.719 -36.240 1.00 58.62 77 ARG A C 1
ATOM 597 O O . ARG A 1 77 ? -8.516 19.635 -35.780 1.00 58.62 77 ARG A O 1
ATOM 604 N N . ALA A 1 78 ? -6.570 18.523 -35.898 1.00 58.16 78 ALA A N 1
ATOM 605 C CA . ALA A 1 78 ? -5.823 19.386 -34.975 1.00 58.16 78 ALA A CA 1
ATOM 606 C C . ALA A 1 78 ? -5.556 20.803 -35.537 1.00 58.16 78 ALA A C 1
ATOM 608 O O . ALA A 1 78 ? -4.946 21.632 -34.867 1.00 58.16 78 ALA A O 1
ATOM 609 N N . ASP A 1 79 ? -5.989 21.067 -36.771 1.00 69.00 79 ASP A N 1
ATOM 610 C CA . ASP A 1 79 ? -5.853 22.315 -37.516 1.00 69.00 79 ASP A CA 1
ATOM 611 C C . ASP A 1 79 ? -7.125 23.177 -37.545 1.00 69.00 79 ASP A C 1
ATOM 613 O O . ASP A 1 79 ? -7.086 24.285 -38.084 1.00 69.00 79 ASP A O 1
ATOM 617 N N . GLU A 1 80 ? -8.235 22.744 -36.935 1.00 53.25 80 GLU A N 1
ATOM 618 C CA . GLU A 1 80 ? -9.418 23.602 -36.801 1.00 53.25 80 GLU A CA 1
ATOM 619 C C . GLU A 1 80 ? -9.206 24.668 -35.714 1.00 53.25 80 GLU A C 1
ATOM 621 O O . GLU A 1 80 ? -9.714 24.612 -34.595 1.00 53.25 80 GLU A O 1
ATOM 626 N N . PHE A 1 81 ? -8.464 25.714 -36.077 1.00 39.41 81 PHE A N 1
ATOM 627 C CA . PHE A 1 81 ? -8.670 27.032 -35.500 1.00 39.41 81 PHE A CA 1
ATOM 628 C C . PHE A 1 81 ? -10.097 27.469 -35.844 1.00 39.41 81 PHE A C 1
ATOM 630 O O . PHE A 1 81 ? -10.363 27.926 -36.956 1.00 39.41 81 PHE A O 1
ATOM 637 N N . HIS A 1 82 ? -11.017 27.403 -34.882 1.00 42.44 82 HIS A N 1
ATOM 638 C CA . HIS A 1 82 ? -12.248 28.188 -34.944 1.00 42.44 82 HIS A CA 1
ATOM 639 C C . HIS A 1 82 ? -11.904 29.677 -34.774 1.00 42.44 82 HIS A C 1
ATOM 641 O O . HIS A 1 82 ? -12.117 30.277 -33.723 1.00 42.44 82 HIS A O 1
ATOM 647 N N . HIS A 1 83 ? -11.329 30.286 -35.812 1.00 39.84 83 HIS A N 1
ATOM 648 C CA . HIS A 1 83 ? -11.273 31.734 -35.936 1.00 39.84 83 HIS A CA 1
ATOM 649 C C . HIS A 1 83 ? -12.575 32.208 -36.580 1.00 39.84 83 HIS A C 1
ATOM 651 O O . HIS A 1 83 ? -12.810 32.020 -37.771 1.00 39.84 83 HIS A O 1
ATOM 657 N N . GLY A 1 84 ? -13.424 32.831 -35.772 1.00 32.84 84 GLY A N 1
ATOM 658 C CA . GLY A 1 84 ? -14.628 33.498 -36.240 1.00 32.84 84 GLY A CA 1
ATOM 659 C C . GLY A 1 84 ? -15.383 34.156 -35.094 1.00 32.84 84 GLY A C 1
ATOM 660 O O . GLY A 1 84 ? -16.300 33.575 -34.533 1.00 32.84 84 GLY A O 1
ATOM 661 N N . SER A 1 85 ? -15.013 35.385 -34.745 1.00 45.56 85 SER A N 1
ATOM 662 C CA . SER A 1 85 ? -15.938 36.344 -34.123 1.00 45.56 85 SER A CA 1
ATOM 663 C C . SER A 1 85 ? -15.986 37.586 -35.011 1.00 45.56 85 SER A C 1
ATOM 665 O O . SER A 1 85 ? -14.934 38.032 -35.475 1.00 45.56 85 SER A O 1
ATOM 667 N N . PRO A 1 86 ? -17.192 38.096 -35.317 1.00 45.25 86 PRO A N 1
ATOM 668 C CA . PRO A 1 86 ? -17.655 39.353 -34.693 1.00 45.25 86 PRO A CA 1
ATOM 669 C C . PRO A 1 86 ? -19.165 39.297 -34.318 1.00 45.25 86 PRO A C 1
ATOM 671 O O . PRO A 1 86 ? -19.976 38.874 -35.131 1.00 45.25 86 PRO A O 1
ATOM 674 N N . ALA A 1 87 ? -19.575 39.488 -33.048 1.00 43.72 87 ALA A N 1
ATOM 675 C CA . ALA A 1 87 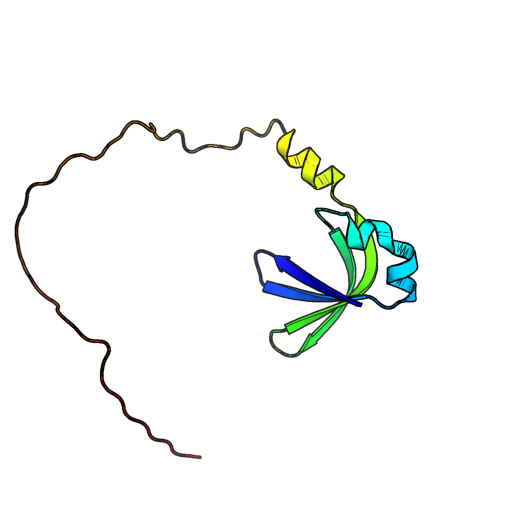? -19.894 40.744 -32.309 1.00 43.72 87 ALA A CA 1
ATOM 676 C C . ALA A 1 87 ? -21.243 41.418 -32.715 1.00 43.72 87 ALA A C 1
ATOM 678 O O . ALA A 1 87 ? -21.570 41.336 -33.894 1.00 43.72 87 ALA A O 1
ATOM 679 N N . PRO A 1 88 ? -21.997 42.179 -31.863 1.00 48.78 88 PRO A N 1
ATOM 680 C CA . PRO A 1 88 ? -21.964 42.399 -30.398 1.00 48.78 88 PRO A CA 1
ATOM 681 C C . PRO A 1 88 ? -23.354 42.380 -29.657 1.00 48.78 88 PRO A C 1
ATOM 683 O O . PRO A 1 88 ? -24.408 42.419 -30.278 1.00 48.78 88 PRO A O 1
ATOM 686 N N . ALA A 1 89 ? -23.302 42.479 -28.310 1.00 37.31 89 ALA A N 1
ATOM 687 C CA . ALA A 1 89 ? -24.351 42.848 -27.315 1.00 37.31 89 ALA A CA 1
ATOM 688 C C . ALA A 1 89 ? -25.483 41.821 -27.019 1.00 37.31 89 ALA A C 1
ATOM 690 O O . ALA A 1 89 ? -25.973 41.161 -27.915 1.00 37.31 89 ALA A O 1
ATOM 691 N N . SER A 1 90 ? -25.962 41.611 -25.781 1.00 36.97 90 SER A N 1
ATOM 692 C CA . SER A 1 90 ? -26.123 42.533 -24.646 1.00 36.97 90 SER A CA 1
ATOM 693 C C . SER A 1 90 ? -25.863 41.909 -23.258 1.00 36.97 90 SER A C 1
ATOM 695 O O . SER A 1 90 ? -26.509 40.955 -22.842 1.00 36.97 90 SER A O 1
ATOM 697 N N . ARG A 1 91 ? -24.936 42.552 -22.541 1.00 48.00 91 ARG A N 1
ATOM 698 C CA . ARG A 1 91 ? -24.909 42.895 -21.105 1.00 48.00 91 ARG A CA 1
ATOM 699 C C . ARG A 1 91 ? -26.035 42.352 -20.194 1.00 48.00 91 ARG A C 1
ATOM 701 O O . ARG A 1 91 ? -27.182 42.765 -20.313 1.00 48.00 91 ARG A O 1
ATOM 708 N N . GLY A 1 92 ? -25.615 41.613 -19.164 1.00 38.16 92 GLY A N 1
ATOM 709 C CA . GLY A 1 92 ? -26.357 41.300 -17.932 1.00 38.16 92 GLY A CA 1
ATOM 710 C C . GLY A 1 92 ? -26.071 39.849 -17.534 1.00 38.16 92 GLY A C 1
ATOM 711 O O . GLY A 1 92 ? -2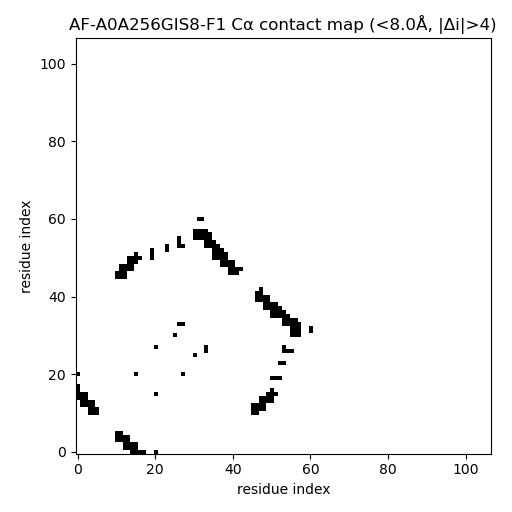6.517 38.946 -18.214 1.00 38.16 92 GLY A O 1
ATOM 712 N N . LEU A 1 93 ? -25.264 39.526 -16.529 1.00 37.75 93 LEU A N 1
ATOM 713 C CA . LEU A 1 93 ? -25.304 40.038 -15.170 1.00 37.75 93 LEU A CA 1
ATOM 714 C C . LEU A 1 93 ? -23.905 40.135 -14.563 1.00 37.75 93 LEU A C 1
ATOM 716 O O . LEU A 1 93 ? -23.037 39.284 -14.735 1.00 37.75 93 LEU A O 1
ATOM 720 N N . GLN A 1 94 ? -23.732 41.225 -13.836 1.00 34.94 94 GLN A N 1
ATOM 721 C CA . GLN A 1 94 ? -22.575 41.557 -13.038 1.00 34.94 94 GLN A CA 1
ATOM 722 C C . GLN A 1 94 ? -22.799 41.038 -11.616 1.00 34.94 94 GLN A C 1
ATOM 724 O O . GLN A 1 94 ? -23.855 41.330 -11.063 1.00 34.94 94 GLN A O 1
ATOM 729 N N . LYS A 1 95 ? -21.741 40.461 -11.017 1.00 32.44 95 LYS A N 1
ATOM 730 C CA . LYS A 1 95 ? -21.462 40.437 -9.561 1.00 32.44 95 LYS A CA 1
ATOM 731 C C . LYS A 1 95 ? -22.454 39.626 -8.692 1.00 32.44 95 LYS A C 1
ATOM 733 O O . LYS A 1 95 ? -23.581 39.394 -9.077 1.00 32.44 95 LYS A O 1
ATOM 738 N N . ALA A 1 96 ? -22.132 39.150 -7.497 1.00 32.66 96 ALA A N 1
ATOM 739 C CA . ALA A 1 96 ? -20.979 39.294 -6.624 1.00 32.66 96 ALA A CA 1
ATOM 740 C C . ALA A 1 96 ? -20.967 38.069 -5.698 1.00 32.66 96 ALA A C 1
ATOM 742 O O . ALA A 1 96 ? -22.014 37.662 -5.200 1.00 32.66 96 ALA A O 1
ATOM 743 N N . TRP A 1 97 ? -19.783 37.529 -5.432 1.00 39.00 97 TRP A N 1
ATOM 744 C CA . TRP A 1 97 ? -19.545 36.859 -4.163 1.00 39.00 97 TRP A CA 1
ATOM 745 C C . TRP A 1 97 ? -19.426 37.960 -3.117 1.00 39.00 97 TRP A C 1
ATOM 747 O O . TRP A 1 97 ? -18.393 38.615 -3.091 1.00 39.00 97 TRP A O 1
ATOM 757 N N . ASP A 1 98 ? -20.501 38.232 -2.378 1.00 34.53 98 ASP A N 1
ATOM 758 C CA . ASP A 1 98 ? -20.489 38.929 -1.086 1.00 34.53 98 ASP A CA 1
ATOM 759 C C . ASP A 1 98 ? -21.892 38.907 -0.454 1.00 34.53 98 ASP A C 1
ATOM 761 O O . ASP A 1 98 ? -22.886 39.034 -1.168 1.00 34.53 98 ASP A O 1
ATOM 765 N N . LEU A 1 99 ? -21.917 38.839 0.888 1.00 36.53 99 LEU A N 1
ATOM 766 C CA . LEU A 1 99 ? -23.036 38.699 1.849 1.00 36.53 99 LEU A CA 1
ATOM 767 C C . LEU A 1 99 ? -23.198 37.239 2.324 1.00 36.53 99 LEU A C 1
ATOM 769 O O . LEU A 1 99 ? -23.810 36.422 1.651 1.00 36.53 99 LEU A O 1
ATOM 773 N N . ALA A 1 100 ? -22.501 36.784 3.371 1.00 36.38 100 ALA A N 1
ATOM 774 C CA . ALA A 1 100 ? -22.577 37.189 4.785 1.00 36.38 100 ALA A CA 1
ATOM 775 C C . ALA A 1 100 ? -23.945 36.921 5.445 1.00 36.38 100 ALA A C 1
ATOM 777 O O . ALA A 1 100 ? -24.980 37.273 4.881 1.00 36.38 100 ALA A O 1
ATOM 778 N N . HIS A 1 101 ? -23.853 36.435 6.694 1.00 31.33 101 HIS A N 1
ATOM 779 C CA . HIS A 1 101 ? -24.872 36.089 7.705 1.00 31.33 101 HIS A CA 1
ATOM 780 C C . HIS A 1 101 ? -25.254 34.599 7.705 1.00 31.33 101 HIS A C 1
ATOM 782 O O . HIS A 1 101 ? -25.860 34.113 6.760 1.00 31.33 101 HIS A O 1
ATOM 788 N N . ASP A 1 102 ? -24.742 33.768 8.618 1.00 37.09 102 ASP A N 1
ATOM 789 C CA . ASP A 1 102 ? -24.819 33.781 10.099 1.00 37.09 102 ASP A CA 1
ATOM 790 C C . ASP A 1 102 ? -26.219 33.439 10.650 1.00 37.09 102 ASP A C 1
ATOM 792 O O . ASP A 1 102 ? -27.234 33.879 10.114 1.00 37.09 102 ASP A O 1
ATOM 796 N N . TYR A 1 103 ? -26.188 32.687 11.759 1.00 31.19 103 TYR A N 1
ATOM 797 C CA . TYR A 1 103 ? -27.252 32.152 12.625 1.00 31.19 103 TYR A CA 1
ATOM 798 C C . TYR A 1 103 ? -27.990 30.911 12.073 1.00 31.19 103 TYR A C 1
ATOM 800 O O . TYR A 1 103 ? -28.549 30.935 10.987 1.00 31.19 103 TYR A O 1
ATOM 808 N N . GLY A 1 104 ? -28.031 29.742 12.723 1.00 35.41 104 GLY A N 1
ATOM 809 C CA . GLY A 1 104 ? -27.943 29.429 14.151 1.00 35.41 104 GLY A CA 1
ATOM 810 C C . GLY A 1 104 ? -29.350 29.272 14.745 1.00 35.41 104 GLY A C 1
ATOM 811 O O . GLY A 1 104 ? -30.034 30.278 14.856 1.00 35.41 104 GLY A O 1
ATOM 812 N N . HIS A 1 105 ? -29.752 28.034 15.087 1.00 34.41 105 HIS A N 1
ATOM 813 C CA . HIS A 1 105 ? -30.674 27.594 16.170 1.00 34.41 105 HIS A CA 1
ATOM 814 C C . HIS A 1 105 ? -31.224 26.181 15.859 1.00 34.41 105 HIS A C 1
ATOM 816 O O . HIS A 1 105 ? -31.753 25.956 14.776 1.00 34.41 105 HIS A O 1
ATOM 822 N N . THR A 1 106 ? -30.806 25.154 16.614 1.00 36.94 106 THR A N 1
ATOM 823 C CA . THR A 1 106 ? -31.557 24.418 17.669 1.00 36.94 106 THR A CA 1
ATOM 824 C C . THR A 1 106 ? -32.907 23.842 17.240 1.00 36.94 106 THR A C 1
ATOM 826 O O . THR A 1 106 ? -33.838 24.600 16.995 1.00 36.94 106 THR A O 1
ATOM 829 N N . ASP A 1 107 ? -33.009 22.513 17.253 1.00 39.78 107 ASP A N 1
ATOM 830 C CA . ASP A 1 107 ? -33.752 21.754 18.276 1.00 39.78 107 ASP A CA 1
ATOM 831 C C . ASP A 1 107 ? -33.148 20.345 18.420 1.00 39.78 107 ASP A C 1
ATOM 833 O O . ASP A 1 107 ? -32.589 19.840 17.416 1.00 39.78 107 ASP A O 1
#